Protein AF-A0A091VHX0-F1 (afdb_monomer_lite)

Organism: Opisthocomus hoazin (NCBI:txid30419)

pLDDT: mean 88.89, std 10.06, range [65.31, 98.31]

Structure (mmCIF, N/CA/C/O backbone):
data_AF-A0A091VHX0-F1
#
_entry.id   AF-A0A091VHX0-F1
#
loop_
_atom_site.group_PDB
_atom_site.id
_atom_site.type_symbol
_atom_site.label_atom_id
_atom_site.label_alt_id
_atom_site.label_comp_id
_atom_site.label_asym_id
_atom_site.label_entity_id
_atom_site.label_seq_id
_atom_site.pdbx_PDB_ins_code
_atom_site.Cartn_x
_atom_site.Cartn_y
_atom_site.Cartn_z
_atom_site.occupancy
_atom_site.B_iso_or_equiv
_atom_site.auth_seq_id
_atom_site.auth_comp_id
_atom_site.auth_asym_id
_atom_site.auth_atom_id
_atom_site.pdbx_PDB_model_num
ATOM 1 N N . GLN A 1 1 ? -16.741 -5.172 19.990 1.00 73.75 1 GLN A N 1
ATOM 2 C CA . GLN A 1 1 ? -16.059 -6.144 19.105 1.00 73.75 1 GLN A CA 1
ATOM 3 C C . GLN A 1 1 ? -15.707 -5.520 17.754 1.00 73.75 1 GLN A C 1
ATOM 5 O O . GLN A 1 1 ? -14.549 -5.590 17.381 1.00 73.75 1 GLN A O 1
ATOM 10 N N . VAL A 1 2 ? -16.625 -4.815 17.077 1.00 93.88 2 VAL A N 1
ATOM 11 C CA . VAL A 1 2 ? -16.319 -4.106 15.809 1.00 93.88 2 VAL A CA 1
ATOM 12 C C . VAL A 1 2 ? -15.218 -3.047 15.956 1.00 93.88 2 VAL A C 1
ATOM 14 O O . VAL A 1 2 ? -14.304 -3.003 15.143 1.00 93.88 2 VAL A O 1
ATOM 17 N N . SER A 1 3 ? -15.261 -2.235 17.017 1.00 95.00 3 SER A N 1
ATOM 18 C CA . SER A 1 3 ? -14.238 -1.210 17.286 1.00 95.00 3 SER A CA 1
ATOM 19 C C . SER A 1 3 ? -12.828 -1.788 17.444 1.00 95.00 3 SER A C 1
ATOM 21 O O . SER A 1 3 ? -11.868 -1.192 16.971 1.00 95.00 3 SER A O 1
ATOM 23 N N . GLN A 1 4 ? -12.711 -2.964 18.065 1.00 96.81 4 GLN A N 1
ATOM 24 C CA . GLN A 1 4 ? -11.437 -3.653 18.261 1.00 96.81 4 GLN A CA 1
ATOM 25 C C . GLN A 1 4 ? -10.895 -4.209 16.939 1.00 96.81 4 GLN A C 1
ATOM 27 O O . GLN A 1 4 ? -9.751 -3.945 16.585 1.00 96.81 4 GLN A O 1
ATOM 32 N N . ALA A 1 5 ? -11.741 -4.893 16.164 1.00 97.25 5 ALA A N 1
ATOM 33 C CA . ALA A 1 5 ? -11.357 -5.398 14.848 1.00 97.25 5 ALA A CA 1
ATOM 34 C C . ALA A 1 5 ? -10.938 -4.261 13.895 1.00 97.25 5 ALA A C 1
ATOM 36 O O . ALA A 1 5 ? -9.978 -4.397 13.143 1.00 97.25 5 ALA A O 1
ATOM 37 N N . ALA A 1 6 ? -11.615 -3.108 13.957 1.00 97.88 6 ALA A N 1
ATOM 38 C CA . ALA A 1 6 ? -11.241 -1.933 13.174 1.00 97.88 6 ALA A CA 1
ATOM 39 C C . ALA A 1 6 ? -9.854 -1.388 13.559 1.00 97.88 6 ALA A C 1
ATOM 41 O O . ALA A 1 6 ? -9.074 -1.040 12.673 1.00 97.88 6 ALA A O 1
ATOM 42 N N . ALA A 1 7 ? -9.524 -1.354 14.856 1.00 98.00 7 ALA A N 1
ATOM 43 C CA . ALA A 1 7 ? -8.207 -0.928 15.331 1.00 98.00 7 ALA A CA 1
ATOM 44 C C . ALA A 1 7 ? -7.092 -1.881 14.866 1.00 98.00 7 ALA A C 1
ATOM 46 O O . ALA A 1 7 ? -6.035 -1.431 14.429 1.00 98.00 7 ALA A O 1
ATOM 47 N N . GLU A 1 8 ? -7.343 -3.191 14.894 1.00 98.06 8 GLU A N 1
ATOM 48 C CA . GLU A 1 8 ? -6.393 -4.204 14.416 1.00 98.06 8 GLU A CA 1
ATOM 49 C C . GLU A 1 8 ? -6.131 -4.073 12.911 1.00 98.06 8 GLU A C 1
ATOM 51 O O . GLU A 1 8 ? -4.976 -4.089 12.477 1.00 98.06 8 GLU A O 1
ATOM 56 N N . LEU A 1 9 ? -7.184 -3.858 12.116 1.00 98.12 9 LEU A N 1
ATOM 57 C CA . LEU A 1 9 ? -7.056 -3.597 10.681 1.00 98.12 9 LEU A CA 1
ATOM 58 C C . LEU A 1 9 ? -6.277 -2.306 10.410 1.00 98.12 9 LEU A C 1
ATOM 60 O O . LEU A 1 9 ? -5.376 -2.294 9.572 1.00 98.12 9 LEU A O 1
ATOM 64 N N . GLN A 1 10 ? -6.581 -1.230 11.140 1.00 97.88 10 GLN A N 1
ATOM 65 C CA . GLN A 1 10 ? -5.861 0.035 11.007 1.00 97.88 10 GLN A CA 1
ATOM 66 C C . GLN A 1 10 ? -4.371 -0.146 11.312 1.00 97.88 10 GLN A C 1
ATOM 68 O O . GLN A 1 10 ? -3.522 0.293 10.534 1.00 97.88 10 GLN A O 1
ATOM 73 N N . GLN A 1 11 ? -4.048 -0.829 12.410 1.00 98.31 11 GLN A N 1
ATOM 74 C CA . GLN A 1 11 ? -2.671 -1.087 12.805 1.00 98.31 11 GLN A CA 1
ATOM 75 C C . GLN A 1 11 ? -1.934 -1.922 11.750 1.00 98.31 11 GLN A C 1
ATOM 77 O O . GLN A 1 11 ? -0.798 -1.595 11.403 1.00 98.31 11 GLN A O 1
ATOM 82 N N . TYR A 1 12 ? -2.577 -2.951 11.191 1.00 98.12 12 TYR A N 1
ATOM 83 C CA . TYR A 1 12 ? -2.001 -3.749 10.110 1.00 98.12 12 TYR A CA 1
ATOM 84 C C . TYR A 1 12 ? -1.680 -2.896 8.876 1.00 98.12 12 TYR A C 1
ATOM 86 O O . TYR A 1 12 ? -0.568 -2.971 8.345 1.00 98.12 12 TYR A O 1
ATOM 94 N N . CYS A 1 13 ? -2.618 -2.049 8.445 1.00 97.88 13 CYS A N 1
ATOM 95 C CA . CYS A 1 13 ? -2.404 -1.153 7.312 1.00 97.88 13 CYS A CA 1
ATOM 96 C C . CYS A 1 13 ? -1.237 -0.194 7.576 1.00 97.88 13 CYS A C 1
ATOM 98 O O . CYS A 1 13 ? -0.356 -0.059 6.733 1.00 97.88 13 CYS A O 1
ATOM 100 N N . MET A 1 14 ? -1.170 0.416 8.764 1.00 96.81 14 MET A N 1
ATOM 101 C CA . MET A 1 14 ? -0.087 1.337 9.128 1.00 96.81 14 MET A CA 1
ATOM 102 C C . MET A 1 14 ? 1.288 0.659 9.137 1.00 96.81 14 MET A C 1
ATOM 104 O O . MET A 1 14 ? 2.264 1.244 8.674 1.00 96.81 14 MET A O 1
ATOM 108 N N . GLN A 1 15 ? 1.374 -0.580 9.625 1.00 97.81 15 GLN A N 1
ATOM 109 C CA . GLN A 1 15 ? 2.628 -1.338 9.656 1.00 97.81 15 GLN A CA 1
ATOM 110 C C . GLN A 1 15 ? 3.122 -1.750 8.260 1.00 97.81 15 GLN A C 1
ATOM 112 O O . GLN A 1 15 ? 4.324 -1.941 8.070 1.00 97.81 15 GLN A O 1
ATOM 117 N N . ASN A 1 16 ? 2.217 -1.902 7.289 1.00 97.19 16 ASN A N 1
ATOM 118 C CA . ASN A 1 16 ? 2.548 -2.380 5.943 1.00 97.19 16 ASN A CA 1
ATOM 119 C C . ASN A 1 16 ? 2.507 -1.289 4.866 1.00 97.19 16 ASN A C 1
ATOM 121 O O . ASN A 1 16 ? 2.995 -1.524 3.764 1.00 97.19 16 ASN A O 1
ATOM 125 N N . ALA A 1 17 ? 2.016 -0.092 5.190 1.00 96.94 17 ALA A N 1
ATOM 126 C CA . ALA A 1 17 ? 1.893 1.043 4.278 1.00 96.94 17 ALA A CA 1
ATOM 127 C C . ALA A 1 17 ? 3.187 1.345 3.503 1.00 96.94 17 ALA A C 1
ATOM 129 O O . ALA A 1 17 ? 3.151 1.576 2.300 1.00 96.94 17 ALA A O 1
ATOM 130 N N . CYS A 1 18 ? 4.351 1.281 4.159 1.00 94.56 18 CYS A N 1
ATOM 131 C CA . CYS A 1 18 ? 5.638 1.558 3.513 1.00 94.56 18 CYS A CA 1
ATOM 132 C C . CYS A 1 18 ? 6.094 0.485 2.510 1.00 94.56 18 CYS A C 1
ATOM 134 O O . CYS A 1 18 ? 7.013 0.729 1.733 1.00 94.56 18 CYS A O 1
ATOM 136 N N . LYS A 1 19 ? 5.478 -0.701 2.535 1.00 93.38 19 LYS A N 1
ATOM 137 C CA . LYS A 1 19 ? 5.752 -1.811 1.613 1.00 93.38 19 LYS A CA 1
ATOM 138 C C . LYS A 1 19 ? 4.765 -1.846 0.448 1.00 93.38 19 LYS A C 1
ATOM 140 O O . LYS A 1 19 ? 4.976 -2.600 -0.499 1.00 93.38 19 LYS A O 1
ATOM 145 N N . ASP A 1 20 ? 3.692 -1.064 0.521 1.00 95.88 20 ASP A N 1
ATOM 146 C CA . ASP A 1 20 ? 2.690 -0.995 -0.529 1.00 95.88 20 ASP A CA 1
ATOM 147 C C . ASP A 1 20 ? 3.183 -0.091 -1.665 1.00 95.88 20 ASP A C 1
ATOM 149 O O . ASP A 1 20 ? 3.176 1.139 -1.576 1.00 95.88 20 ASP A O 1
ATOM 153 N N . ALA A 1 21 ? 3.603 -0.727 -2.757 1.00 93.94 21 ALA A N 1
ATOM 154 C CA . ALA A 1 21 ? 4.090 -0.076 -3.967 1.00 93.94 21 ALA A CA 1
ATOM 155 C C . ALA A 1 21 ? 3.110 0.954 -4.556 1.00 93.94 21 ALA A C 1
ATOM 157 O O . ALA A 1 21 ? 3.552 1.896 -5.212 1.00 93.94 21 ALA A O 1
ATOM 158 N N . LEU A 1 22 ? 1.801 0.789 -4.347 1.00 93.06 22 LEU A N 1
ATOM 159 C CA . LEU A 1 22 ? 0.785 1.710 -4.858 1.00 93.06 22 LEU A CA 1
ATOM 160 C C . LEU A 1 22 ? 0.609 2.928 -3.952 1.00 93.06 22 LEU A C 1
ATOM 162 O O . LEU A 1 22 ? 0.225 3.992 -4.434 1.00 93.06 22 LEU A O 1
ATOM 166 N N . LEU A 1 23 ? 0.909 2.789 -2.659 1.00 95.50 23 LEU A N 1
ATOM 167 C CA . LEU A 1 23 ? 0.818 3.881 -1.697 1.00 95.50 23 LEU A CA 1
ATOM 168 C C . LEU A 1 23 ? 2.067 4.770 -1.716 1.00 95.50 23 LEU A C 1
ATOM 170 O O . LEU A 1 23 ? 1.946 5.993 -1.728 1.00 95.50 23 LEU A O 1
ATOM 174 N N . VAL A 1 24 ? 3.263 4.171 -1.712 1.00 94.75 24 VAL A N 1
ATOM 175 C CA . VAL A 1 24 ? 4.536 4.922 -1.657 1.00 94.75 24 VAL A CA 1
ATOM 176 C C . VAL A 1 24 ? 5.188 5.133 -3.023 1.00 94.75 24 VAL A C 1
ATOM 178 O O . VAL A 1 24 ? 6.140 5.904 -3.146 1.00 94.75 24 VAL A O 1
ATOM 181 N N . GLY A 1 25 ? 4.670 4.478 -4.061 1.00 91.12 25 GLY A N 1
ATOM 182 C CA . GLY A 1 25 ? 5.323 4.409 -5.359 1.00 91.12 25 GLY A CA 1
ATOM 183 C C . GLY A 1 25 ? 6.546 3.490 -5.336 1.00 91.12 25 GLY A C 1
ATOM 184 O O . GLY A 1 25 ? 7.070 3.105 -4.292 1.00 91.12 25 GLY A O 1
ATOM 185 N N . VAL A 1 26 ? 7.033 3.136 -6.522 1.00 91.19 26 VAL A N 1
ATOM 186 C CA . VAL A 1 26 ? 8.274 2.370 -6.680 1.00 91.19 26 VAL A CA 1
ATOM 187 C C . VAL A 1 26 ? 9.237 3.110 -7.597 1.00 91.19 26 VAL A C 1
ATOM 189 O O . VAL A 1 26 ? 8.800 3.821 -8.509 1.00 91.19 26 VAL A O 1
ATOM 192 N N . PRO A 1 27 ? 10.556 2.937 -7.407 1.00 88.44 27 PRO A N 1
ATOM 193 C CA . PRO A 1 27 ? 11.534 3.434 -8.356 1.00 88.44 27 PRO A CA 1
ATOM 194 C C . PRO A 1 27 ? 11.225 2.927 -9.762 1.00 88.44 27 PRO A C 1
ATOM 196 O 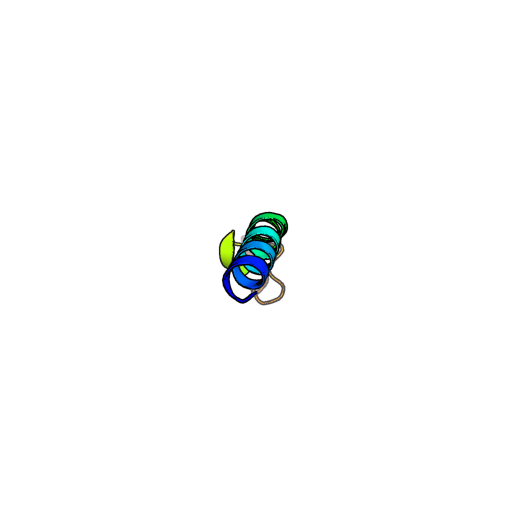O . PRO A 1 27 ? 10.845 1.774 -9.966 1.00 88.44 27 PRO A O 1
ATOM 199 N N . ALA A 1 28 ? 11.443 3.780 -10.758 1.00 80.94 28 ALA A N 1
ATOM 200 C CA . ALA A 1 28 ? 11.051 3.481 -12.127 1.00 80.94 28 ALA A CA 1
ATOM 201 C C . ALA A 1 28 ? 11.750 2.238 -12.720 1.00 80.94 28 ALA A C 1
ATOM 203 O O . ALA A 1 28 ? 11.216 1.632 -13.640 1.00 80.94 28 ALA A O 1
ATOM 204 N N . GLY A 1 29 ? 12.927 1.860 -12.208 1.00 81.12 29 GLY A N 1
ATOM 205 C CA . GLY A 1 29 ? 13.634 0.632 -12.600 1.00 81.12 29 GLY A CA 1
ATOM 206 C C . GLY A 1 29 ? 13.180 -0.634 -11.863 1.00 81.12 29 GLY A C 1
ATOM 207 O O . GLY A 1 29 ? 13.517 -1.729 -12.293 1.00 81.12 29 GLY A O 1
ATOM 208 N N . SER A 1 30 ? 12.423 -0.497 -10.772 1.00 86.25 30 SER A N 1
ATOM 209 C CA . SER A 1 30 ? 11.906 -1.615 -9.969 1.00 86.25 30 SER A CA 1
ATOM 210 C C . SER A 1 30 ? 10.464 -1.986 -10.324 1.00 86.25 30 SER A C 1
ATOM 212 O O . SER A 1 30 ? 9.968 -2.997 -9.840 1.00 86.25 30 SER A O 1
ATOM 214 N N . ASN A 1 31 ? 9.776 -1.175 -11.137 1.00 89.25 31 ASN A N 1
ATOM 215 C CA . ASN A 1 31 ? 8.418 -1.469 -11.585 1.00 89.25 31 ASN A CA 1
ATOM 216 C C . ASN A 1 31 ? 8.446 -2.516 -12.716 1.00 89.25 31 ASN A C 1
ATOM 218 O O . ASN A 1 31 ? 8.867 -2.168 -13.821 1.00 89.25 31 ASN A O 1
ATOM 222 N N . PRO A 1 32 ? 7.949 -3.750 -12.500 1.00 88.25 32 PRO A N 1
ATOM 223 C CA . PRO A 1 32 ? 7.967 -4.798 -13.523 1.00 88.25 32 PRO A CA 1
ATOM 224 C C . PRO A 1 32 ? 7.062 -4.488 -14.724 1.00 88.25 32 PRO A C 1
ATOM 226 O O . PRO A 1 32 ? 7.225 -5.090 -15.780 1.00 88.25 32 PRO A O 1
ATOM 229 N N . PHE A 1 33 ? 6.122 -3.550 -14.580 1.00 89.06 33 PHE A N 1
ATOM 230 C CA . PHE A 1 33 ? 5.215 -3.131 -15.651 1.00 89.06 33 PHE A CA 1
ATOM 231 C C . PHE A 1 33 ? 5.744 -1.954 -16.468 1.00 89.06 33 PHE A C 1
ATOM 233 O O . PHE A 1 33 ? 5.109 -1.550 -17.440 1.00 89.06 33 PHE A O 1
ATOM 240 N N . ARG A 1 34 ? 6.871 -1.354 -16.070 1.00 82.44 34 ARG A N 1
ATOM 241 C CA . ARG A 1 34 ? 7.443 -0.236 -16.814 1.00 82.44 34 ARG A CA 1
ATOM 242 C C . ARG A 1 34 ? 8.390 -0.766 -17.878 1.00 82.44 34 ARG A C 1
ATOM 244 O O . ARG A 1 34 ? 9.329 -1.494 -17.572 1.00 82.44 34 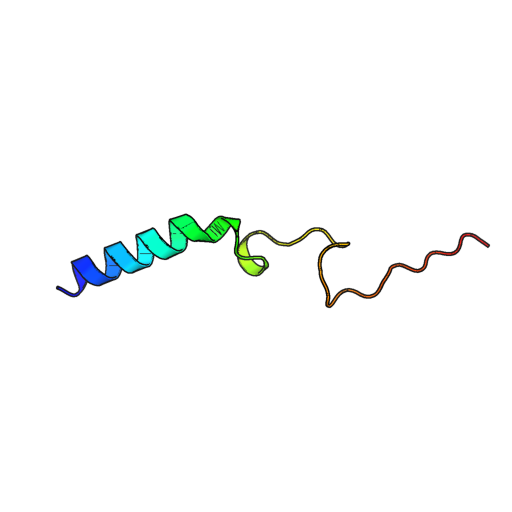ARG A O 1
ATOM 251 N N . GLU A 1 35 ? 8.170 -0.3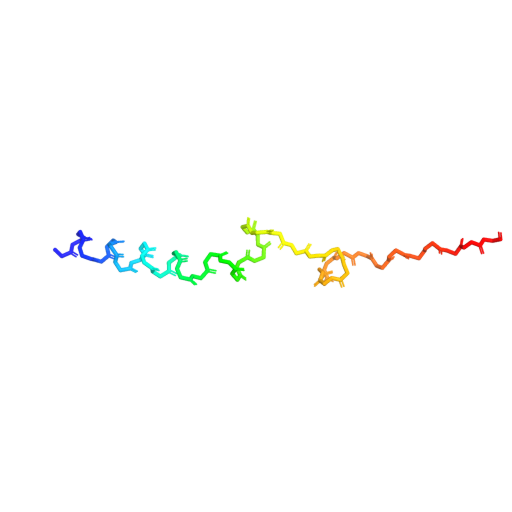38 -19.114 1.00 80.38 35 GLU A N 1
ATOM 252 C CA . GLU A 1 35 ? 9.070 -0.647 -20.220 1.00 80.38 35 GLU A CA 1
ATOM 253 C C . GLU A 1 35 ? 10.506 -0.183 -19.905 1.00 80.38 35 GLU A C 1
ATOM 255 O O . GLU A 1 35 ? 10.702 0.921 -19.365 1.00 80.38 35 GLU A O 1
ATOM 260 N N . PRO A 1 36 ? 11.531 -0.994 -20.232 1.00 74.94 36 PRO A N 1
ATOM 261 C CA . PRO A 1 36 ? 12.915 -0.560 -20.139 1.00 74.94 36 PRO A CA 1
ATOM 262 C C . PRO A 1 36 ? 13.101 0.711 -20.967 1.00 74.94 36 PRO A C 1
ATOM 264 O O . PRO A 1 36 ? 12.787 0.739 -22.155 1.00 74.94 36 PRO A O 1
ATOM 267 N N . ARG A 1 37 ? 13.637 1.776 -20.359 1.00 69.62 37 ARG A N 1
ATOM 268 C CA . ARG A 1 37 ? 14.026 2.968 -21.123 1.00 69.62 37 ARG A CA 1
ATOM 269 C C . ARG A 1 37 ? 15.248 2.624 -21.970 1.00 69.62 37 ARG A C 1
ATOM 271 O O . ARG A 1 37 ? 16.375 2.804 -21.519 1.00 69.62 37 ARG A O 1
ATOM 278 N N . SER A 1 38 ? 15.036 2.141 -23.188 1.00 69.44 38 SER A N 1
ATOM 279 C CA . SER A 1 38 ? 16.081 2.036 -24.202 1.00 69.44 38 SER A CA 1
ATOM 280 C C . SER A 1 38 ? 16.323 3.420 -24.809 1.00 69.44 38 SER A C 1
ATOM 282 O O . SER A 1 38 ? 15.843 3.729 -25.894 1.00 69.44 38 SER A O 1
ATOM 284 N N . CYS A 1 39 ? 17.037 4.292 -24.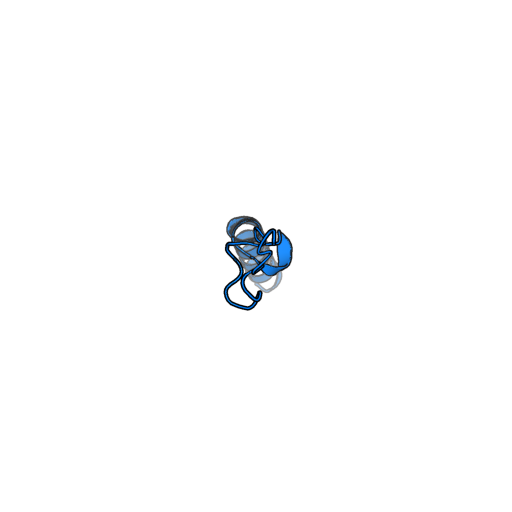098 1.00 65.31 39 CYS A N 1
ATOM 285 C CA . CYS A 1 39 ? 17.645 5.454 -24.740 1.00 65.31 39 CYS A CA 1
ATOM 286 C C . CYS A 1 39 ? 19.031 5.034 -25.231 1.00 65.31 39 CYS A C 1
ATOM 288 O O . CYS A 1 39 ? 19.987 5.036 -24.460 1.00 65.31 39 CYS A O 1
ATOM 290 N N . ALA A 1 40 ? 19.126 4.642 -26.502 1.00 71.25 40 ALA A N 1
ATOM 291 C CA . ALA A 1 40 ? 20.409 4.596 -27.189 1.00 71.25 40 ALA A CA 1
ATOM 292 C C . ALA A 1 40 ? 20.775 6.036 -27.572 1.00 71.25 40 ALA A C 1
ATOM 294 O O . ALA A 1 40 ? 20.021 6.693 -28.289 1.00 71.25 40 ALA A O 1
ATOM 295 N N . LEU A 1 41 ? 21.897 6.542 -27.059 1.00 72.44 41 LEU A N 1
ATOM 296 C CA . LEU A 1 41 ? 22.546 7.701 -27.665 1.00 72.44 41 LEU A CA 1
ATOM 297 C C . LEU A 1 41 ? 23.153 7.205 -28.981 1.00 72.44 41 LEU A C 1
ATOM 299 O O . LEU A 1 41 ? 24.028 6.340 -28.948 1.00 72.44 41 LEU A O 1
ATOM 303 N N . LEU A 1 42 ? 22.600 7.678 -30.101 1.00 71.00 42 LEU A N 1
ATOM 304 C CA . LEU A 1 42 ? 23.139 7.462 -31.445 1.00 71.00 42 LEU A CA 1
ATOM 305 C C . LEU A 1 42 ? 24.359 8.355 -31.675 1.00 71.00 42 LEU A C 1
ATOM 307 O O . LEU A 1 42 ? 24.293 9.536 -31.260 1.00 71.00 42 LEU A O 1
#

Radius of gyration: 18.13 Å; chains: 1; bounding box: 40×14×50 Å

Foldseek 3Di:
DVVVVVVVVVVVCVVCQVVPCVNPNDDLVPDPPHDPPPPDPD

Secondary structure (DSSP, 8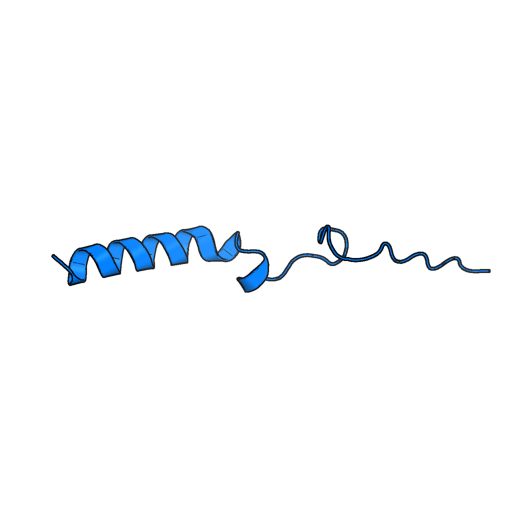-state):
-HHHHHHHHHHHHHHHGGG-HHHH---TTT-TTSPP------

InterPro domains:
  IPR001770 G-protein, gamma subunit [PTHR13809] (1-42)
  IPR015898 G-protein, gamma subunit-like domain [PF00631] (1-41)
  IPR015898 G-protein, gamma subunit-like domain [PS50058] (1-42)
  IPR015898 G-protein, gamma subunit-like domain [SM00224] (1-42)
  IPR015898 G-protein, gamma subunit-like domain [cd00068] (2-37)
  IPR036284 G-protein gamma-like domain superfamily [G3DSA:4.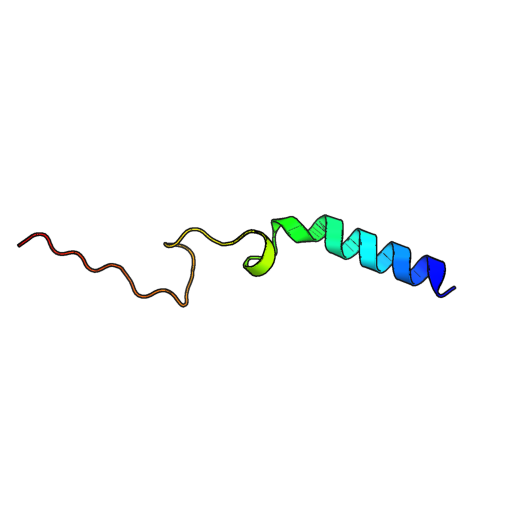10.260.10] (1-42)
  IPR036284 G-protein gamma-like domain superfamily [SSF48670] (1-39)

Sequence (42 aa):
QVSQAAAELQQYCMQNACKDALLVGVPAGSNPFREPRSCALL